Protein AF-A0A6A3UY67-F1 (afdb_monomer_lite)

Secondary structure (DSSP, 8-state):
----PPPP-----PPPPB---SHHHHHHHHHHHHHHHHHHHHHHHHHT--HHHHSPPTGGGB-HHHHHHHHHHTS-S-TTT--HHHHHHT-

Organism: NCBI:txid53985

pLDDT: mean 87.53, std 11.32, range [53.44, 95.56]

Sequence (91 aa):
VEMSVPQPVYEFITAPKLKSWDQASLVTWTRERKRYVDKIAERCATTGENSERICASVKSCFDVDILAVIARYVLFKSVAEVNDIELVAEI

Foldseek 3Di:
DPPPDPDDDPDPLDQAAQPDDDPVSVVVNVVSNVVSLVVLVVVCVVVVHDSVVVRDAPLVRYDPVRLCCCQCPVVVHGSVPDHSVNVVVSD

Radius of gyration: 16.99 Å; chains: 1; bounding box: 54×21×42 Å

Structure (mmCIF, N/CA/C/O backbone):
data_AF-A0A6A3UY67-F1
#
_entry.id   AF-A0A6A3UY67-F1
#
loop_
_atom_site.group_PDB
_atom_site.id
_atom_site.type_symbol
_atom_site.label_atom_id
_atom_site.label_alt_id
_atom_site.label_comp_id
_atom_site.label_asym_id
_atom_site.label_entity_id
_atom_site.label_seq_id
_atom_site.pdbx_PDB_ins_code
_atom_site.Cartn_x
_atom_site.Cartn_y
_atom_site.Cartn_z
_atom_site.occupancy
_atom_site.B_iso_or_equiv
_atom_site.auth_seq_id
_atom_site.auth_comp_id
_atom_site.auth_asym_id
_atom_site.auth_atom_id
_atom_site.pdbx_PDB_model_num
ATOM 1 N N . VAL A 1 1 ? -37.391 10.600 28.922 1.00 53.44 1 VAL A N 1
ATOM 2 C CA . VAL A 1 1 ? -36.947 10.440 27.521 1.00 53.44 1 VAL A CA 1
ATOM 3 C C . VAL A 1 1 ? -35.718 9.557 27.561 1.00 53.44 1 VAL A C 1
ATOM 5 O O . VAL A 1 1 ? -34.673 10.026 27.992 1.00 53.44 1 VAL A O 1
ATOM 8 N N . GLU A 1 2 ? -35.861 8.270 27.246 1.00 55.34 2 GLU A N 1
ATOM 9 C CA . GLU A 1 2 ? -34.697 7.415 26.997 1.00 55.34 2 GLU A CA 1
ATOM 10 C C . GLU A 1 2 ? -34.033 7.931 25.721 1.00 55.34 2 GLU A C 1
ATOM 12 O O . GLU A 1 2 ? -34.578 7.801 24.627 1.00 55.34 2 GLU A O 1
ATOM 17 N N . MET A 1 3 ? -32.899 8.616 25.861 1.00 58.00 3 MET A N 1
ATOM 18 C CA . MET A 1 3 ? -32.092 8.992 24.708 1.00 58.00 3 MET A CA 1
ATOM 19 C C . MET A 1 3 ? -31.345 7.735 24.269 1.00 58.00 3 MET A C 1
ATOM 21 O O . MET A 1 3 ? -30.365 7.348 24.903 1.00 58.00 3 MET A O 1
ATOM 25 N N . SER A 1 4 ? -31.829 7.065 23.220 1.00 61.47 4 SER A N 1
ATOM 26 C CA . SER A 1 4 ? -31.081 5.976 22.596 1.00 61.47 4 SER A CA 1
ATOM 27 C C . SER A 1 4 ? -29.759 6.548 22.091 1.00 61.47 4 SER A C 1
ATOM 29 O O . SER A 1 4 ? -29.751 7.370 21.171 1.00 61.47 4 SER A O 1
ATOM 31 N N . VAL A 1 5 ? -28.648 6.149 22.710 1.00 65.94 5 VAL A N 1
ATOM 32 C CA . VAL A 1 5 ? -27.312 6.460 22.198 1.00 65.94 5 VAL A CA 1
ATOM 33 C C . VAL A 1 5 ? -27.249 5.887 20.780 1.00 65.94 5 VAL A C 1
ATOM 35 O O . VAL A 1 5 ? -27.491 4.685 20.626 1.00 65.94 5 VAL A O 1
ATOM 38 N N . PRO A 1 6 ? -27.006 6.704 19.738 1.00 59.41 6 PRO A N 1
ATOM 39 C CA . PRO A 1 6 ? -26.903 6.185 18.384 1.00 59.41 6 PRO A CA 1
ATOM 40 C C . PRO A 1 6 ? -25.816 5.113 18.369 1.00 59.41 6 PRO A C 1
ATOM 42 O O . PRO A 1 6 ? -24.695 5.349 18.824 1.00 59.41 6 PRO A O 1
ATOM 45 N N . GLN A 1 7 ? -26.173 3.912 17.911 1.00 54.59 7 GLN A N 1
ATOM 46 C CA . GLN A 1 7 ? -25.211 2.823 17.827 1.00 54.59 7 GLN A CA 1
ATOM 47 C C . GLN A 1 7 ? -24.082 3.254 16.884 1.00 54.59 7 GLN A C 1
ATOM 49 O O . GLN A 1 7 ? -24.371 3.723 15.779 1.00 54.59 7 GLN A O 1
ATOM 54 N N . PRO A 1 8 ? -22.810 3.146 17.304 1.00 61.19 8 PRO A N 1
ATOM 55 C CA . PRO A 1 8 ? -21.699 3.570 16.474 1.00 61.19 8 PRO A CA 1
ATOM 56 C C . PRO A 1 8 ? -21.694 2.738 15.191 1.00 61.19 8 PRO A C 1
ATOM 58 O O . PRO A 1 8 ? -21.563 1.515 15.224 1.00 61.19 8 PRO A O 1
ATOM 61 N N . VAL A 1 9 ? -21.855 3.408 14.049 1.00 56.34 9 VAL A N 1
ATOM 62 C CA . VAL A 1 9 ? -21.650 2.790 12.740 1.00 56.34 9 VAL A CA 1
ATOM 63 C C . VAL A 1 9 ? -20.156 2.532 12.613 1.00 56.34 9 VAL A C 1
ATOM 65 O O . VAL A 1 9 ? -19.365 3.460 12.458 1.00 56.34 9 VAL A O 1
ATOM 68 N N . TYR A 1 10 ? -19.757 1.269 12.725 1.00 57.09 10 TYR A N 1
ATOM 69 C CA . TYR A 1 10 ? -18.373 0.875 12.507 1.00 57.09 10 TYR A CA 1
ATOM 70 C C . TYR A 1 10 ? -18.113 0.832 10.999 1.00 57.09 10 TYR A C 1
ATOM 72 O O . TYR A 1 10 ? -18.337 -0.185 10.343 1.00 57.09 10 TYR A O 1
ATOM 80 N N . GLU A 1 11 ? -17.698 1.959 10.418 1.00 64.62 11 GLU A N 1
ATOM 81 C CA . GLU A 1 11 ? -17.198 1.964 9.045 1.00 64.62 11 GLU A CA 1
ATOM 82 C C . GLU A 1 11 ? -15.874 1.185 9.023 1.00 64.62 11 GLU A C 1
ATOM 84 O O . GLU A 1 11 ? -14.903 1.549 9.691 1.00 64.62 11 GLU A O 1
ATOM 89 N N . PHE A 1 12 ? -15.829 0.081 8.275 1.00 69.44 12 PHE A N 1
ATOM 90 C CA . PHE A 1 12 ? -14.589 -0.660 8.075 1.00 69.44 12 PHE A CA 1
A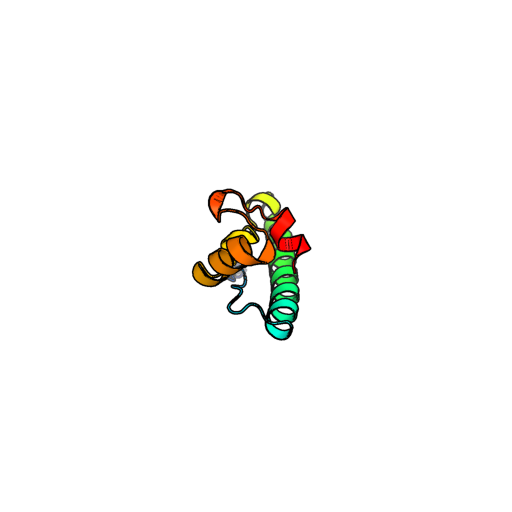TOM 91 C C . PHE A 1 12 ? -13.639 0.177 7.211 1.00 69.44 12 PHE A C 1
ATOM 93 O O . PHE A 1 12 ? -13.798 0.274 5.996 1.00 69.44 12 PHE A O 1
ATOM 100 N N . ILE A 1 13 ? -12.638 0.788 7.845 1.00 83.62 13 ILE A N 1
ATOM 101 C CA . ILE A 1 13 ? -11.592 1.547 7.156 1.00 83.62 13 ILE A CA 1
ATOM 102 C C . ILE A 1 13 ? -10.589 0.550 6.555 1.00 83.62 13 ILE A C 1
ATOM 104 O O . ILE A 1 13 ? -9.717 0.028 7.250 1.00 83.62 13 ILE A O 1
ATOM 108 N N . THR A 1 14 ? -10.723 0.253 5.261 1.00 88.31 14 THR A N 1
ATOM 109 C CA . THR A 1 14 ? -9.859 -0.701 4.549 1.00 88.31 14 THR A CA 1
ATOM 110 C C . THR A 1 14 ? -8.714 -0.005 3.824 1.00 88.31 14 THR A C 1
ATOM 112 O O . THR A 1 14 ? -8.931 0.989 3.130 1.00 88.31 14 THR A O 1
ATOM 115 N N . ALA A 1 15 ? -7.507 -0.563 3.927 1.00 92.00 15 ALA A N 1
ATOM 116 C CA . ALA A 1 15 ? -6.359 -0.071 3.175 1.00 92.00 15 ALA A CA 1
ATOM 117 C C . ALA A 1 15 ? -6.561 -0.284 1.660 1.00 92.00 15 ALA A C 1
ATOM 119 O O . ALA A 1 15 ? -6.980 -1.375 1.253 1.00 92.00 15 ALA A O 1
ATOM 120 N N . PRO A 1 16 ? -6.255 0.717 0.816 1.00 93.50 16 PRO A N 1
ATOM 121 C CA . PRO A 1 16 ? -6.391 0.579 -0.627 1.00 93.50 16 PRO A CA 1
ATOM 122 C C . PRO A 1 16 ? -5.342 -0.388 -1.171 1.00 93.50 16 PRO A C 1
ATOM 124 O O . PRO A 1 16 ? -4.163 -0.327 -0.811 1.00 93.50 16 PRO A O 1
ATOM 127 N N . LYS A 1 17 ? -5.769 -1.274 -2.071 1.00 93.44 17 LYS A N 1
ATOM 128 C CA . LYS A 1 17 ? -4.879 -2.209 -2.762 1.00 93.44 17 LYS A CA 1
ATOM 129 C C . LYS A 1 17 ? -4.410 -1.614 -4.080 1.00 93.44 17 LYS A C 1
ATOM 131 O O . LYS A 1 17 ? -5.231 -1.144 -4.865 1.00 93.44 17 LYS A O 1
ATOM 136 N N . LEU A 1 18 ? -3.107 -1.668 -4.331 1.00 91.44 18 LEU A N 1
ATOM 137 C CA . LEU A 1 18 ? -2.536 -1.271 -5.609 1.00 91.44 18 LEU A CA 1
ATOM 138 C C . LEU A 1 18 ? -2.631 -2.447 -6.585 1.00 91.44 18 LEU A C 1
ATOM 140 O O . LEU A 1 18 ? -2.001 -3.482 -6.376 1.00 91.44 18 LEU A O 1
ATOM 144 N N . LYS A 1 19 ? -3.463 -2.292 -7.619 1.00 84.75 19 LYS A N 1
ATOM 145 C CA . LYS A 1 19 ? -3.810 -3.361 -8.574 1.00 84.75 19 LYS A CA 1
ATOM 146 C C . LYS A 1 19 ? -2.990 -3.348 -9.863 1.00 84.75 19 LYS A C 1
ATOM 148 O O . LYS A 1 19 ? -3.039 -4.318 -10.610 1.00 84.75 19 LYS A O 1
ATOM 153 N N . SER A 1 20 ? -2.273 -2.267 -10.141 1.00 90.00 20 SER A N 1
ATOM 154 C CA . SER A 1 20 ? -1.382 -2.152 -11.295 1.00 90.00 20 SER A CA 1
ATOM 155 C C . SER A 1 20 ? -0.331 -1.074 -11.051 1.00 90.00 20 SER A C 1
ATOM 157 O O . SER A 1 20 ? -0.523 -0.167 -10.238 1.00 90.00 20 SER A O 1
ATOM 159 N N . TRP A 1 21 ? 0.793 -1.202 -11.756 1.00 89.75 21 TRP A N 1
ATOM 160 C CA . TRP A 1 21 ? 1.937 -0.294 -11.679 1.00 89.75 21 TRP A CA 1
ATOM 161 C C . TRP A 1 21 ? 1.974 0.637 -12.896 1.00 89.75 21 TRP A C 1
ATOM 163 O O . TRP A 1 21 ? 2.903 0.625 -13.699 1.00 89.75 21 TRP A O 1
ATOM 173 N N . ASP A 1 22 ? 0.896 1.396 -13.071 1.00 91.44 22 ASP A N 1
ATOM 174 C CA . ASP A 1 22 ? 0.770 2.438 -14.087 1.00 91.44 22 ASP A CA 1
ATOM 175 C C . ASP A 1 22 ? 0.480 3.789 -13.423 1.00 91.44 22 ASP A C 1
ATOM 177 O O . ASP A 1 22 ? -0.063 3.848 -12.317 1.00 91.44 22 ASP A O 1
ATOM 181 N N . GLN A 1 23 ? 0.809 4.883 -14.111 1.00 91.19 23 GLN A N 1
ATOM 182 C CA . GLN A 1 23 ? 0.714 6.229 -13.543 1.00 91.19 23 GLN A CA 1
ATOM 183 C C . GLN A 1 23 ? -0.689 6.571 -13.019 1.00 91.19 23 GLN A C 1
ATOM 185 O O . GLN A 1 23 ? -0.821 7.214 -11.978 1.00 91.19 23 GLN A O 1
ATOM 190 N N . ALA A 1 24 ? -1.750 6.160 -13.718 1.00 94.38 24 ALA A N 1
ATOM 191 C CA . ALA A 1 24 ? -3.113 6.491 -13.311 1.00 94.38 24 ALA A CA 1
ATOM 192 C C . ALA A 1 24 ? -3.504 5.749 -12.024 1.00 94.38 24 ALA A C 1
ATOM 194 O O . ALA A 1 24 ? -4.142 6.326 -11.132 1.00 94.38 24 ALA A O 1
ATOM 195 N N . SER A 1 25 ? -3.077 4.494 -11.905 1.00 93.12 25 SER A N 1
ATOM 196 C CA . SER A 1 25 ? -3.303 3.670 -10.718 1.00 93.12 25 SER A CA 1
ATOM 197 C C . SER A 1 25 ? -2.490 4.141 -9.519 1.00 93.12 25 SER A C 1
ATOM 199 O O . SER A 1 25 ? -3.042 4.205 -8.422 1.00 93.12 25 SER A O 1
ATOM 201 N N . LEU A 1 26 ? -1.240 4.571 -9.723 1.00 93.06 26 LEU A N 1
ATOM 202 C CA . LEU A 1 26 ? -0.410 5.166 -8.670 1.00 93.06 26 LEU A CA 1
ATOM 203 C C . LEU A 1 26 ? -1.030 6.451 -8.119 1.00 93.06 26 LEU A C 1
ATOM 205 O O . LEU A 1 26 ? -1.249 6.568 -6.915 1.00 93.06 26 LEU A O 1
ATOM 209 N N . VAL A 1 27 ? -1.421 7.382 -8.994 1.00 94.25 27 VAL A N 1
ATOM 210 C CA . VAL A 1 27 ? -2.072 8.638 -8.582 1.00 94.25 27 VAL A CA 1
ATOM 211 C C . VAL A 1 27 ? -3.367 8.367 -7.812 1.00 94.25 27 VAL A C 1
ATOM 213 O O . VAL A 1 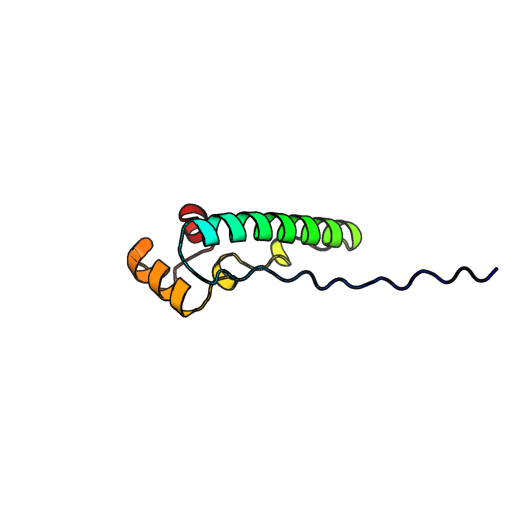27 ? -3.640 8.998 -6.784 1.00 94.25 27 VAL A O 1
ATOM 216 N N . THR A 1 28 ? -4.172 7.418 -8.293 1.00 94.44 28 THR A N 1
ATOM 217 C CA . THR A 1 28 ? -5.428 7.044 -7.636 1.00 94.44 28 THR A CA 1
ATOM 218 C C . THR A 1 28 ? -5.168 6.436 -6.261 1.00 94.44 28 THR A C 1
ATOM 220 O O . THR A 1 28 ? -5.764 6.885 -5.278 1.00 94.44 28 THR A O 1
ATOM 223 N N . TRP A 1 29 ? -4.240 5.483 -6.173 1.00 94.62 29 TRP A N 1
ATOM 224 C CA . TRP A 1 29 ? -3.879 4.823 -4.926 1.00 94.62 29 TRP A CA 1
ATOM 225 C C . TRP A 1 29 ? -3.300 5.801 -3.904 1.00 94.62 29 TRP A C 1
ATOM 227 O O . TRP A 1 29 ? -3.707 5.763 -2.748 1.00 94.62 29 TRP A O 1
ATOM 237 N N . THR A 1 30 ? -2.439 6.739 -4.304 1.00 94.06 30 THR A N 1
ATOM 238 C CA . THR A 1 30 ? -1.875 7.754 -3.398 1.00 94.06 30 THR A CA 1
ATOM 239 C C . THR A 1 30 ? -2.970 8.619 -2.777 1.00 94.06 30 THR A C 1
ATOM 241 O O . THR A 1 30 ? -2.974 8.874 -1.568 1.00 94.06 30 THR A O 1
ATOM 244 N N . ARG A 1 31 ? -3.969 9.019 -3.574 1.00 94.69 31 ARG A N 1
ATOM 245 C CA . ARG A 1 31 ? -5.132 9.767 -3.076 1.00 94.69 31 ARG A CA 1
ATOM 246 C C . ARG A 1 31 ? -5.974 8.938 -2.107 1.00 94.69 31 ARG A C 1
ATOM 248 O O . ARG A 1 31 ? -6.407 9.456 -1.078 1.00 94.69 31 ARG A O 1
ATOM 255 N N . GLU A 1 32 ? -6.234 7.676 -2.432 1.00 94.56 32 GLU A N 1
ATOM 256 C CA . GLU A 1 32 ? -6.989 6.770 -1.561 1.00 94.56 32 GLU A CA 1
ATOM 257 C C . GLU A 1 32 ? -6.232 6.458 -0.270 1.00 94.56 32 GLU A C 1
ATOM 259 O O . GLU A 1 32 ? -6.831 6.456 0.805 1.00 94.56 32 GLU A O 1
ATOM 264 N N . ARG A 1 33 ? -4.910 6.281 -0.345 1.00 94.56 33 ARG A N 1
ATOM 265 C CA . ARG A 1 33 ? -4.050 6.021 0.809 1.00 94.56 33 ARG A CA 1
ATOM 266 C C . ARG A 1 33 ? -4.039 7.202 1.759 1.00 94.56 33 ARG A C 1
ATOM 268 O O . ARG A 1 33 ? -4.169 6.994 2.959 1.00 94.56 33 ARG A O 1
ATOM 275 N N . LYS A 1 34 ? -3.957 8.431 1.240 1.00 94.75 34 LYS A N 1
ATOM 276 C CA . LYS A 1 34 ? -4.076 9.637 2.066 1.00 94.75 34 LYS A CA 1
ATOM 277 C C . LYS A 1 34 ? -5.397 9.649 2.840 1.00 94.75 34 LYS A C 1
ATOM 279 O O . LYS A 1 34 ? -5.385 9.778 4.056 1.00 94.75 34 LYS A O 1
ATOM 284 N N . ARG A 1 35 ? -6.522 9.414 2.154 1.00 93.88 35 ARG A N 1
ATOM 285 C CA . ARG A 1 35 ? -7.849 9.344 2.795 1.00 93.88 35 ARG A CA 1
ATOM 286 C C . ARG A 1 35 ? -7.935 8.235 3.845 1.00 93.88 35 ARG A C 1
ATOM 288 O O . ARG A 1 35 ? -8.541 8.438 4.889 1.00 93.88 35 ARG A O 1
ATOM 295 N N . TYR A 1 36 ? -7.347 7.073 3.567 1.00 94.31 36 TYR A N 1
ATOM 296 C CA . TYR A 1 36 ? -7.271 5.962 4.513 1.00 94.31 36 TYR A CA 1
ATOM 297 C C . TYR A 1 36 ? -6.506 6.353 5.785 1.00 94.31 36 TYR A C 1
ATOM 299 O O . TYR A 1 36 ? -7.029 6.168 6.881 1.00 94.31 36 TYR A O 1
ATOM 307 N N . VAL A 1 37 ? -5.309 6.935 5.649 1.00 93.38 37 VAL A N 1
ATOM 308 C CA . VAL A 1 37 ? -4.487 7.367 6.792 1.00 93.38 37 VAL A CA 1
ATOM 309 C C . VAL A 1 37 ? -5.200 8.447 7.603 1.00 93.38 37 VAL A C 1
ATOM 311 O O . VAL A 1 37 ? -5.238 8.345 8.826 1.00 93.38 37 VAL A O 1
ATOM 314 N N . ASP A 1 38 ? -5.822 9.426 6.940 1.00 93.31 38 ASP A N 1
ATOM 315 C CA . ASP A 1 38 ? -6.574 10.495 7.606 1.00 93.31 38 ASP A CA 1
ATOM 316 C C . ASP A 1 38 ? -7.738 9.912 8.443 1.00 93.31 38 ASP A C 1
ATOM 318 O O . ASP A 1 38 ? -7.891 10.253 9.617 1.00 93.31 38 ASP A O 1
ATOM 322 N N . LYS A 1 39 ? -8.497 8.949 7.892 1.00 91.12 39 LYS A N 1
ATOM 323 C CA . LYS A 1 39 ? -9.572 8.247 8.623 1.00 91.12 39 LYS A CA 1
ATOM 324 C C . LYS A 1 39 ? -9.052 7.414 9.802 1.00 91.12 39 LYS A C 1
ATOM 326 O O . LYS A 1 39 ? -9.673 7.397 10.865 1.00 91.12 39 LYS A O 1
ATOM 331 N N . ILE A 1 40 ? -7.933 6.700 9.634 1.00 91.31 40 ILE A N 1
ATOM 332 C CA . ILE A 1 40 ? -7.316 5.946 10.738 1.00 91.31 40 ILE A CA 1
ATOM 333 C C . ILE A 1 40 ? -6.859 6.904 11.839 1.00 91.31 40 ILE A C 1
ATOM 335 O O . ILE A 1 40 ? -7.115 6.635 13.008 1.00 91.31 40 ILE A O 1
ATOM 339 N N . ALA A 1 41 ? -6.243 8.035 11.488 1.00 91.31 41 ALA A N 1
ATOM 340 C CA . ALA A 1 41 ? -5.797 9.032 12.455 1.00 91.31 41 ALA A CA 1
ATOM 341 C C . ALA A 1 41 ? -6.963 9.609 13.275 1.00 91.31 41 ALA A C 1
ATOM 343 O O . ALA A 1 41 ? -6.859 9.688 14.496 1.00 91.31 41 ALA A O 1
ATOM 344 N N . GLU A 1 42 ? -8.089 9.937 12.637 1.00 90.31 42 GLU A N 1
ATOM 345 C CA . GLU A 1 42 ? -9.303 10.414 13.315 1.00 90.31 42 GLU A CA 1
ATOM 346 C C . GLU A 1 42 ? -9.861 9.379 14.308 1.00 90.31 42 GLU A C 1
ATOM 348 O O . GLU A 1 42 ? -10.153 9.685 15.471 1.00 90.31 42 GLU A O 1
ATOM 353 N N . ARG A 1 43 ? -9.944 8.113 13.885 1.00 88.25 43 ARG A N 1
ATOM 354 C CA . ARG A 1 43 ? -10.386 7.017 14.755 1.00 88.25 43 ARG A CA 1
ATOM 355 C C . ARG A 1 43 ? -9.426 6.793 15.926 1.00 88.25 43 ARG A C 1
ATOM 357 O O . ARG A 1 43 ? -9.866 6.608 17.064 1.00 88.25 43 ARG A O 1
ATOM 364 N N . CYS A 1 44 ? -8.125 6.801 15.661 1.00 88.88 44 CYS A N 1
ATOM 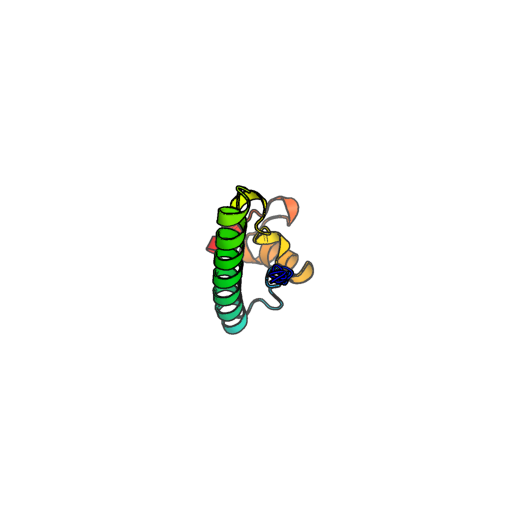365 C CA . CYS A 1 44 ? -7.092 6.644 16.678 1.00 88.88 44 CYS A CA 1
ATOM 366 C C . CYS A 1 44 ? -7.096 7.812 17.673 1.00 88.88 44 CYS A C 1
ATOM 368 O O . CYS A 1 44 ? -6.954 7.581 18.869 1.00 88.88 44 CYS A O 1
ATOM 370 N N . ALA A 1 45 ? -7.377 9.041 17.227 1.00 88.50 45 ALA A N 1
ATOM 371 C CA . ALA A 1 45 ? -7.542 10.194 18.113 1.00 88.50 45 ALA A CA 1
ATOM 372 C C . ALA A 1 45 ? -8.713 10.020 19.098 1.00 88.50 45 ALA A C 1
ATOM 374 O O . ALA A 1 45 ? -8.630 10.462 20.241 1.00 88.50 45 ALA A O 1
ATOM 375 N N . THR A 1 46 ? -9.779 9.332 18.680 1.00 86.31 46 THR A N 1
ATOM 376 C CA . THR A 1 46 ? -10.946 9.048 19.534 1.00 86.31 46 THR A CA 1
ATOM 377 C C . THR A 1 46 ? -10.689 7.903 20.522 1.00 86.31 46 THR A C 1
ATOM 379 O O . THR A 1 46 ? -11.226 7.895 21.626 1.00 86.31 46 THR A O 1
ATOM 382 N N . THR A 1 47 ? -9.874 6.920 20.137 1.00 85.31 47 THR A N 1
ATOM 383 C CA . THR A 1 47 ? -9.626 5.687 20.912 1.00 85.31 47 THR A CA 1
ATOM 384 C C . THR A 1 47 ? -8.341 5.723 21.745 1.00 85.31 47 THR A C 1
ATOM 386 O O . THR A 1 47 ? -8.180 4.903 22.645 1.00 85.31 47 THR A O 1
ATOM 389 N N . GLY A 1 48 ? -7.431 6.662 21.467 1.00 85.00 48 GLY A N 1
ATOM 390 C CA . GLY A 1 48 ? -6.096 6.726 22.070 1.00 85.00 48 GLY A CA 1
ATOM 391 C C . GLY A 1 48 ? -5.094 5.723 21.482 1.00 85.00 48 GLY A C 1
ATOM 392 O O . GLY A 1 48 ? -4.009 5.546 22.033 1.00 85.00 48 GLY A O 1
ATOM 393 N N . GLU A 1 49 ? -5.442 5.045 20.386 1.00 87.75 49 GLU A N 1
ATOM 394 C CA . GLU A 1 49 ? -4.556 4.101 19.701 1.00 87.75 49 GLU A CA 1
ATOM 395 C C . GLU A 1 49 ? -3.443 4.831 18.928 1.00 87.75 49 GLU A C 1
ATOM 397 O O . GLU A 1 49 ? -3.582 5.983 18.519 1.00 87.75 49 GLU A O 1
ATOM 402 N N . ASN A 1 50 ? -2.319 4.150 18.685 1.00 87.81 50 ASN A N 1
ATOM 403 C CA . ASN A 1 50 ? -1.249 4.692 17.847 1.00 87.81 50 ASN A CA 1
ATOM 404 C C . ASN A 1 50 ? -1.556 4.424 16.362 1.00 87.81 50 ASN A C 1
ATOM 406 O O . ASN A 1 50 ? -1.472 3.283 15.904 1.00 87.81 50 ASN A O 1
ATOM 410 N N . SER A 1 51 ? -1.861 5.481 15.609 1.00 85.06 51 SER A N 1
ATOM 411 C CA . SER A 1 51 ? -2.239 5.401 14.193 1.00 85.06 51 SER A CA 1
ATOM 412 C C . SER A 1 51 ? -1.159 4.801 13.291 1.00 85.06 51 SER A C 1
ATOM 414 O O . SER A 1 51 ? -1.503 4.080 12.357 1.00 85.06 51 SER A O 1
ATOM 416 N N . GLU A 1 52 ? 0.128 5.017 13.570 1.00 85.75 52 GLU A N 1
ATOM 417 C CA . GLU A 1 52 ? 1.233 4.458 12.775 1.00 85.75 52 GLU A CA 1
ATOM 418 C C . GLU A 1 52 ? 1.312 2.936 12.907 1.00 85.75 52 GLU A C 1
ATOM 420 O O . GLU A 1 52 ? 1.618 2.244 11.940 1.00 85.75 52 GLU A O 1
ATOM 425 N N . ARG A 1 53 ? 0.993 2.401 14.094 1.00 85.69 53 ARG A N 1
ATOM 426 C CA . ARG A 1 53 ? 0.967 0.947 14.331 1.00 85.69 53 ARG A CA 1
ATOM 427 C C . ARG A 1 53 ? -0.273 0.276 13.744 1.00 85.69 53 ARG A C 1
ATOM 429 O O . ARG A 1 53 ? -0.223 -0.916 13.455 1.00 85.69 53 ARG A O 1
ATOM 436 N N . ILE A 1 54 ? -1.375 1.016 13.617 1.00 86.81 54 ILE A N 1
ATOM 437 C CA . ILE A 1 54 ? -2.656 0.509 13.102 1.00 86.81 54 ILE A CA 1
ATOM 438 C C . ILE A 1 54 ? -2.731 0.606 11.573 1.00 86.81 54 ILE A C 1
ATOM 440 O O . ILE A 1 54 ? -3.360 -0.239 10.933 1.00 86.81 54 ILE A O 1
ATOM 444 N N . CYS A 1 55 ? -2.096 1.615 10.972 1.00 90.38 55 CYS A N 1
ATOM 445 C CA . CYS A 1 55 ? -2.054 1.767 9.523 1.00 90.38 55 CYS A CA 1
ATOM 446 C C . CYS A 1 55 ? -1.388 0.561 8.848 1.00 90.38 55 CYS A C 1
ATOM 448 O O . CYS A 1 55 ? -0.308 0.116 9.235 1.00 90.38 55 CYS A O 1
ATOM 450 N N . ALA A 1 56 ? -2.000 0.074 7.769 1.00 91.88 56 ALA A N 1
ATOM 451 C CA . ALA A 1 56 ? -1.392 -0.952 6.937 1.00 91.88 56 ALA A CA 1
ATOM 452 C C . ALA A 1 56 ? -0.097 -0.440 6.283 1.00 91.88 56 ALA A C 1
ATOM 454 O O . ALA A 1 56 ? -0.057 0.659 5.709 1.00 91.88 56 ALA A O 1
ATOM 455 N N . SER A 1 57 ? 0.946 -1.272 6.304 1.00 93.06 57 SER A N 1
ATOM 456 C CA . SER A 1 57 ? 2.214 -0.974 5.636 1.00 93.06 57 SER A CA 1
ATOM 457 C C . SER A 1 57 ? 2.005 -0.755 4.138 1.00 93.06 57 SER A C 1
ATOM 459 O O . SER A 1 57 ? 1.091 -1.325 3.529 1.00 93.06 57 SER A O 1
ATOM 461 N N . VAL A 1 58 ? 2.845 0.076 3.530 1.00 93.19 58 VAL A N 1
ATOM 462 C CA . VAL A 1 58 ? 2.857 0.323 2.084 1.00 93.19 58 VAL A CA 1
ATOM 463 C C . VAL A 1 58 ? 3.019 -0.998 1.357 1.00 93.19 58 VAL A C 1
ATOM 465 O O . VAL A 1 58 ? 2.158 -1.342 0.556 1.00 93.19 58 VAL A O 1
ATOM 468 N N . LYS A 1 59 ? 4.013 -1.801 1.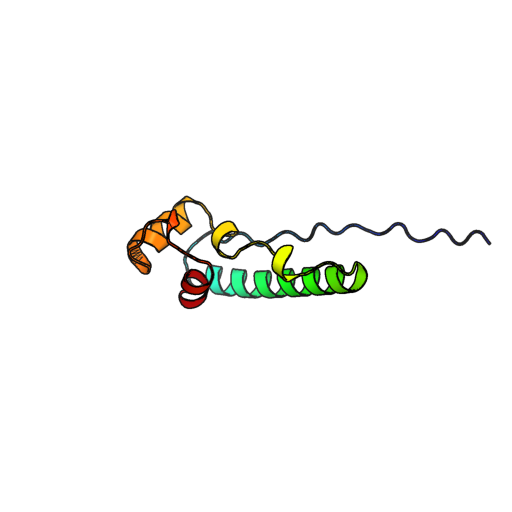743 1.00 93.38 59 LYS A N 1
ATOM 469 C CA . LYS A 1 59 ? 4.286 -3.126 1.180 1.00 93.38 59 LYS A CA 1
ATOM 470 C C . LYS A 1 59 ? 3.082 -4.065 1.209 1.00 93.38 59 LYS A C 1
ATOM 472 O O . LYS A 1 59 ? 2.829 -4.759 0.231 1.00 93.38 59 LYS A O 1
ATOM 477 N N . SER A 1 60 ? 2.295 -4.067 2.289 1.00 92.38 60 SER A N 1
ATOM 478 C CA . SER A 1 60 ? 1.100 -4.924 2.399 1.00 92.38 60 SER A CA 1
ATOM 479 C C . SER A 1 60 ? -0.057 -4.504 1.486 1.00 92.38 60 SER A C 1
ATOM 481 O O . SER A 1 60 ? -1.012 -5.263 1.299 1.00 92.38 60 SER A O 1
ATOM 483 N N . CYS A 1 61 ? -0.004 -3.296 0.922 1.00 92.81 61 CYS A N 1
ATOM 484 C CA . CYS A 1 61 ? -1.026 -2.783 0.016 1.00 92.81 61 CYS A CA 1
ATOM 485 C C . CYS A 1 61 ? -0.814 -3.231 -1.434 1.00 92.81 61 CYS A C 1
ATOM 487 O O . CYS A 1 61 ? -1.720 -3.072 -2.249 1.00 92.81 61 CYS A O 1
ATOM 489 N N . PHE A 1 62 ? 0.341 -3.809 -1.748 1.00 92.25 62 PHE A N 1
ATOM 490 C CA . PHE A 1 62 ? 0.647 -4.321 -3.074 1.00 92.25 62 PHE A CA 1
ATOM 491 C C . PHE A 1 62 ? 0.037 -5.699 -3.282 1.00 92.25 62 PHE A C 1
ATOM 493 O O . PHE A 1 62 ? -0.052 -6.507 -2.352 1.00 92.25 62 PHE A O 1
ATOM 500 N N . ASP A 1 63 ? -0.350 -5.970 -4.523 1.00 91.88 63 ASP A N 1
ATOM 501 C CA . ASP A 1 63 ? -0.481 -7.344 -4.981 1.00 91.88 63 ASP A CA 1
ATOM 502 C C . ASP A 1 63 ? 0.892 -8.047 -4.968 1.00 91.88 63 ASP A C 1
ATOM 504 O O . ASP A 1 63 ? 1.928 -7.411 -5.189 1.00 91.88 63 ASP A O 1
ATOM 508 N N . VAL A 1 64 ? 0.906 -9.351 -4.681 1.00 91.00 64 VAL A N 1
ATOM 509 C CA . VAL A 1 64 ? 2.141 -10.135 -4.522 1.00 91.00 64 VAL A CA 1
ATOM 510 C C . VAL A 1 64 ? 2.955 -10.153 -5.816 1.00 91.00 64 VAL A C 1
ATOM 512 O O . VAL A 1 64 ? 4.179 -10.005 -5.765 1.00 91.00 64 VAL A O 1
ATOM 515 N N . ASP A 1 65 ? 2.289 -10.268 -6.965 1.00 92.62 65 ASP A N 1
ATOM 516 C CA . ASP A 1 65 ? 2.956 -10.334 -8.264 1.00 92.62 65 ASP A CA 1
ATOM 517 C C . ASP A 1 65 ? 3.554 -8.972 -8.631 1.00 92.62 65 ASP A C 1
ATOM 519 O O . ASP A 1 65 ? 4.699 -8.878 -9.077 1.00 92.62 65 ASP A O 1
ATOM 523 N N . ILE A 1 66 ? 2.819 -7.893 -8.352 1.00 92.25 66 ILE A N 1
ATOM 524 C CA . ILE A 1 66 ? 3.283 -6.518 -8.576 1.00 92.25 66 ILE A CA 1
ATOM 525 C C . ILE A 1 66 ? 4.485 -6.207 -7.684 1.00 92.25 66 ILE A C 1
ATOM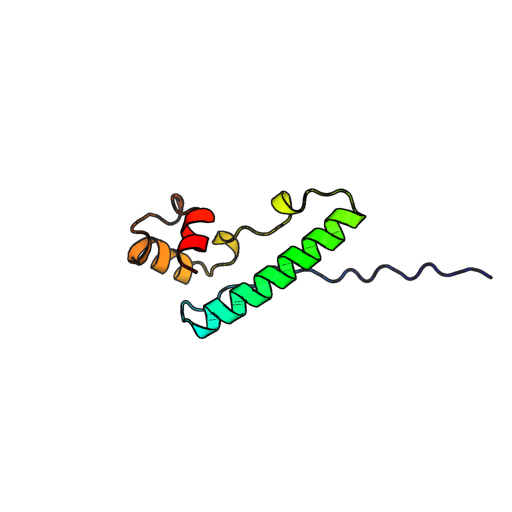 527 O O . ILE A 1 66 ? 5.494 -5.688 -8.163 1.00 92.25 66 ILE A O 1
ATOM 531 N N . LEU A 1 67 ? 4.413 -6.566 -6.400 1.00 94.56 67 LEU A N 1
ATOM 532 C CA . LEU A 1 67 ? 5.519 -6.371 -5.468 1.00 94.56 67 LEU A CA 1
ATOM 533 C C . LEU A 1 67 ? 6.769 -7.136 -5.917 1.00 94.56 67 LEU A C 1
ATOM 535 O O . LEU A 1 67 ? 7.872 -6.602 -5.826 1.00 94.56 67 LEU A O 1
ATOM 539 N N . ALA A 1 68 ? 6.614 -8.361 -6.427 1.00 94.44 68 ALA A N 1
ATOM 540 C CA . ALA A 1 68 ? 7.727 -9.148 -6.949 1.00 94.44 68 ALA A CA 1
ATOM 541 C C . ALA A 1 68 ? 8.381 -8.495 -8.177 1.00 94.44 68 ALA A C 1
ATOM 543 O O . ALA A 1 68 ? 9.612 -8.479 -8.280 1.00 94.44 68 ALA A O 1
ATOM 544 N N . VAL A 1 69 ? 7.577 -7.928 -9.082 1.00 93.69 69 VAL A N 1
ATOM 545 C CA . VAL A 1 69 ? 8.070 -7.194 -10.256 1.00 93.69 69 VAL A CA 1
ATOM 546 C C . VAL A 1 69 ? 8.839 -5.945 -9.827 1.00 93.69 69 VAL A C 1
ATOM 548 O O . VAL A 1 69 ? 9.972 -5.755 -10.261 1.00 93.69 69 VAL A O 1
ATOM 551 N N . ILE A 1 70 ? 8.287 -5.127 -8.932 1.00 92.50 70 ILE A N 1
ATOM 552 C CA . ILE A 1 70 ? 8.937 -3.884 -8.485 1.00 92.50 70 ILE A CA 1
ATOM 553 C C . ILE A 1 70 ? 10.217 -4.187 -7.714 1.00 92.50 70 ILE A C 1
ATOM 555 O O . ILE A 1 70 ? 11.262 -3.606 -8.001 1.00 92.50 70 ILE A O 1
ATOM 559 N N . ALA A 1 71 ? 10.167 -5.145 -6.785 1.00 95.06 71 ALA A N 1
ATOM 560 C CA . ALA A 1 71 ? 11.339 -5.559 -6.025 1.00 95.06 71 ALA A CA 1
ATOM 561 C C . ALA A 1 71 ? 12.488 -5.961 -6.958 1.00 95.06 71 ALA A C 1
ATOM 563 O O . ALA A 1 71 ? 13.609 -5.486 -6.796 1.00 95.06 71 ALA A O 1
ATOM 564 N N . ARG A 1 72 ? 12.202 -6.777 -7.980 1.00 95.56 72 ARG A N 1
ATOM 565 C CA . ARG A 1 72 ? 13.222 -7.286 -8.903 1.00 95.56 72 ARG A CA 1
ATOM 566 C C . ARG A 1 72 ? 13.712 -6.246 -9.907 1.00 95.56 72 ARG A C 1
ATOM 568 O O . ARG A 1 72 ? 14.913 -6.184 -10.148 1.00 95.56 72 ARG A O 1
ATOM 575 N N . TYR A 1 73 ? 12.802 -5.509 -10.539 1.00 94.19 73 TYR A N 1
ATOM 576 C CA . TYR A 1 73 ? 13.114 -4.710 -11.730 1.00 94.19 73 TYR A CA 1
ATOM 577 C C . TYR A 1 73 ? 13.281 -3.215 -11.457 1.00 94.19 73 TYR A C 1
ATOM 579 O O . TYR A 1 73 ? 13.915 -2.541 -12.262 1.00 94.19 73 TYR A O 1
ATOM 587 N N . VAL A 1 74 ? 12.730 -2.704 -10.354 1.00 92.12 74 VAL A N 1
ATOM 588 C CA . VAL A 1 74 ? 12.864 -1.293 -9.958 1.00 92.12 74 VAL A CA 1
ATOM 589 C C . VAL A 1 74 ? 13.904 -1.165 -8.849 1.00 92.12 74 VAL A C 1
ATOM 591 O O . VAL A 1 74 ? 14.873 -0.427 -8.985 1.00 92.12 74 VAL A O 1
ATOM 594 N N . LEU A 1 75 ? 13.748 -1.945 -7.775 1.00 94.38 75 LEU A N 1
ATOM 595 C CA . LEU A 1 75 ? 14.592 -1.838 -6.580 1.00 94.38 75 LEU A CA 1
ATOM 596 C C . LEU A 1 75 ? 15.821 -2.759 -6.599 1.00 94.38 75 LEU A C 1
ATOM 598 O O . LEU A 1 75 ? 16.709 -2.597 -5.765 1.00 94.38 75 LEU A O 1
ATOM 602 N N . PHE A 1 76 ? 15.878 -3.721 -7.525 1.00 95.44 76 PHE A N 1
ATOM 603 C CA . PHE A 1 76 ? 16.942 -4.730 -7.642 1.00 95.44 76 PHE A CA 1
ATOM 604 C C . PHE A 1 76 ? 17.219 -5.505 -6.339 1.00 95.44 76 PHE A C 1
ATOM 606 O O . PHE A 1 76 ? 18.365 -5.803 -6.001 1.00 95.44 76 PHE A O 1
ATOM 613 N N . LYS A 1 77 ? 16.157 -5.850 -5.606 1.00 95.25 77 LYS A N 1
ATOM 614 C CA . LYS A 1 77 ? 16.192 -6.537 -4.306 1.00 95.25 77 LYS A CA 1
ATOM 615 C C . LYS A 1 77 ? 15.249 -7.733 -4.266 1.00 95.25 77 LYS A C 1
ATOM 617 O O . LYS A 1 77 ? 14.354 -7.885 -5.100 1.00 95.25 77 LYS A O 1
ATOM 622 N N . SER A 1 78 ? 15.418 -8.592 -3.263 1.00 94.94 78 SER A N 1
ATOM 623 C CA . SER A 1 78 ? 14.398 -9.593 -2.954 1.00 94.94 78 SER A CA 1
ATOM 624 C C . SER A 1 78 ? 13.176 -8.940 -2.300 1.00 94.94 78 SER A C 1
ATOM 626 O O . SER A 1 78 ? 13.284 -7.932 -1.603 1.00 94.94 78 SER A O 1
ATOM 628 N N . VAL A 1 79 ? 11.998 -9.554 -2.452 1.00 93.00 79 VAL A N 1
ATOM 629 C CA . VAL A 1 79 ? 10.767 -9.071 -1.798 1.00 93.00 79 VAL A CA 1
ATOM 630 C C . VAL A 1 79 ? 10.936 -8.979 -0.279 1.00 93.00 79 VAL A C 1
ATOM 632 O O . VAL A 1 79 ? 10.325 -8.117 0.339 1.00 93.00 79 VAL A O 1
ATOM 635 N N . ALA A 1 80 ? 11.769 -9.821 0.340 1.00 93.56 80 ALA A N 1
ATOM 636 C CA . ALA A 1 80 ? 12.026 -9.777 1.778 1.00 93.56 80 ALA A CA 1
ATOM 637 C C . ALA A 1 80 ? 12.767 -8.497 2.209 1.00 93.56 80 ALA A C 1
ATOM 639 O O . ALA A 1 80 ? 12.422 -7.927 3.241 1.00 93.56 80 ALA A O 1
ATOM 640 N N . GLU A 1 81 ? 13.719 -8.024 1.402 1.00 94.38 81 GLU A N 1
ATOM 641 C CA . GL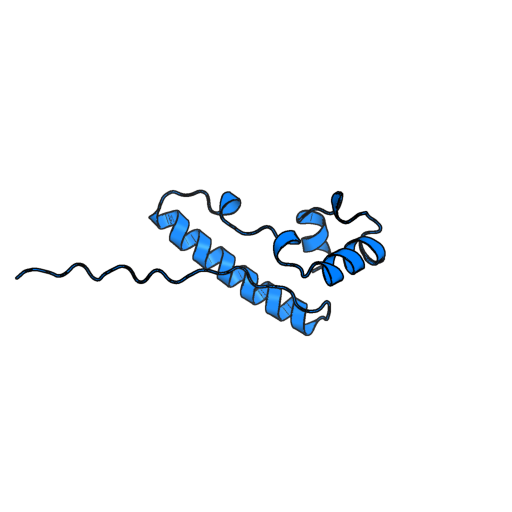U A 1 81 ? 14.586 -6.876 1.709 1.00 94.38 81 GLU A CA 1
ATOM 642 C C . GLU A 1 81 ? 13.928 -5.518 1.436 1.00 94.38 81 GLU A C 1
ATOM 644 O O . GLU A 1 81 ? 14.340 -4.514 2.014 1.00 94.38 81 GLU A O 1
ATOM 649 N N . VAL A 1 82 ? 12.901 -5.481 0.582 1.00 93.88 82 VAL A N 1
ATOM 650 C CA . VAL A 1 82 ? 12.162 -4.250 0.266 1.00 93.88 82 VAL A CA 1
ATOM 651 C C . VAL A 1 82 ? 11.418 -3.732 1.495 1.00 93.88 82 VAL A C 1
ATOM 653 O O . VAL A 1 82 ? 10.677 -4.479 2.147 1.00 93.88 82 VAL A O 1
ATOM 656 N N . ASN A 1 83 ? 11.562 -2.440 1.777 1.00 94.12 83 ASN A N 1
ATOM 657 C CA . ASN A 1 83 ? 10.866 -1.755 2.865 1.00 94.12 83 ASN A CA 1
ATOM 658 C C . ASN A 1 83 ? 9.882 -0.688 2.348 1.00 94.12 83 ASN A C 1
ATOM 660 O O . ASN A 1 83 ? 9.885 -0.317 1.176 1.00 94.12 83 ASN A O 1
ATOM 664 N N . ASP A 1 84 ? 9.018 -0.203 3.241 1.00 93.00 84 ASP A N 1
ATOM 665 C CA . ASP A 1 84 ? 8.002 0.800 2.904 1.00 93.00 84 ASP A CA 1
ATOM 666 C C . ASP A 1 84 ? 8.605 2.132 2.439 1.00 93.00 84 ASP A C 1
ATOM 668 O O . ASP A 1 84 ? 8.002 2.807 1.613 1.00 93.00 84 ASP A O 1
ATOM 672 N N . ILE A 1 85 ? 9.783 2.508 2.946 1.00 93.81 85 ILE A N 1
ATOM 673 C CA . ILE A 1 85 ? 10.445 3.777 2.608 1.00 93.81 85 ILE A CA 1
ATOM 674 C C . ILE A 1 85 ? 10.873 3.762 1.138 1.00 93.81 85 ILE A C 1
ATOM 676 O O . ILE A 1 85 ? 10.620 4.717 0.410 1.00 93.81 85 ILE A O 1
ATOM 680 N N . GLU A 1 86 ? 11.471 2.658 0.696 1.00 93.38 86 GLU A N 1
ATOM 681 C CA . GLU A 1 86 ? 11.875 2.445 -0.695 1.00 93.38 86 GLU A CA 1
ATOM 682 C C . GLU A 1 86 ? 10.670 2.402 -1.627 1.00 93.38 86 GLU A C 1
ATOM 684 O O . GLU A 1 86 ? 10.685 3.036 -2.672 1.00 93.38 86 GLU A O 1
ATOM 689 N N . LEU A 1 87 ? 9.594 1.717 -1.229 1.00 92.25 87 LEU A N 1
ATOM 690 C CA . LEU A 1 87 ? 8.374 1.679 -2.034 1.00 92.25 87 LEU A CA 1
ATOM 691 C C . LEU A 1 87 ? 7.741 3.062 -2.189 1.00 92.25 87 LEU A C 1
ATOM 693 O O . LEU A 1 87 ? 7.265 3.376 -3.268 1.00 92.25 87 LEU A O 1
ATOM 697 N N . VAL A 1 88 ? 7.738 3.890 -1.141 1.00 92.44 88 VAL A N 1
ATOM 698 C CA . VAL A 1 88 ? 7.209 5.262 -1.218 1.00 92.44 88 VAL A CA 1
ATOM 699 C C . VAL A 1 88 ? 8.072 6.155 -2.103 1.00 92.44 88 VAL A C 1
ATOM 701 O O . VAL A 1 88 ? 7.531 7.045 -2.742 1.00 92.44 88 VAL A O 1
ATOM 704 N N . ALA A 1 89 ? 9.386 5.931 -2.161 1.00 92.69 89 ALA A N 1
ATOM 705 C CA . ALA A 1 89 ? 10.269 6.707 -3.029 1.00 92.69 89 ALA A CA 1
ATOM 706 C C . ALA A 1 89 ? 10.008 6.463 -4.529 1.00 92.69 89 ALA A C 1
ATOM 708 O O . ALA A 1 89 ? 10.321 7.330 -5.341 1.00 92.69 89 ALA A O 1
ATOM 709 N N . GLU A 1 90 ? 9.421 5.315 -4.879 1.00 89.44 90 GLU A N 1
ATOM 710 C CA . GLU A 1 90 ? 9.113 4.921 -6.260 1.00 89.44 90 GLU A CA 1
ATOM 711 C C . GLU A 1 90 ? 7.663 5.227 -6.695 1.00 89.44 90 GLU A C 1
ATOM 713 O O . GLU A 1 90 ? 7.303 4.941 -7.838 1.00 89.44 90 GLU A O 1
ATOM 718 N N . ILE A 1 91 ? 6.820 5.766 -5.801 1.00 87.06 91 ILE A N 1
ATOM 719 C CA . ILE A 1 91 ? 5.404 6.117 -6.058 1.00 87.06 91 ILE A CA 1
ATOM 720 C C . ILE A 1 91 ? 5.248 7.630 -6.205 1.00 87.06 91 ILE A C 1
ATOM 722 O O . ILE A 1 91 ? 4.574 8.052 -7.173 1.00 87.06 91 ILE A O 1
#